Protein AF-A0A838SFI7-F1 (afdb_monomer_lite)

pLDDT: mean 74.34, std 13.23, range [50.91, 89.62]

Structure (mmCIF, N/CA/C/O backbone):
data_AF-A0A838SFI7-F1
#
_entry.id   AF-A0A838SFI7-F1
#
loop_
_atom_site.group_PDB
_atom_site.id
_atom_site.type_symbol
_atom_site.label_atom_id
_atom_site.label_alt_id
_atom_site.label_comp_id
_atom_site.label_asym_id
_atom_site.label_entity_id
_atom_site.label_seq_id
_atom_site.pdbx_PDB_ins_code
_atom_site.Cartn_x
_atom_site.Cartn_y
_atom_site.Cartn_z
_atom_site.occupancy
_atom_site.B_iso_or_equiv
_atom_site.auth_seq_id
_atom_site.auth_comp_id
_atom_site.auth_asym_id
_atom_site.auth_atom_id
_atom_site.pdbx_PDB_model_num
ATOM 1 N N . MET A 1 1 ? 10.482 6.763 -0.855 1.00 72.00 1 MET A N 1
ATOM 2 C CA . MET A 1 1 ? 9.666 7.599 0.048 1.00 72.00 1 MET A CA 1
ATOM 3 C C . MET A 1 1 ? 8.466 6.795 0.509 1.00 72.00 1 MET A C 1
ATOM 5 O O . MET A 1 1 ? 7.785 6.212 -0.321 1.00 72.00 1 MET A O 1
ATOM 9 N N . THR A 1 2 ? 8.209 6.757 1.810 1.00 82.62 2 THR A N 1
ATOM 10 C CA . THR A 1 2 ? 7.082 6.022 2.399 1.00 82.62 2 THR A CA 1
ATOM 11 C C . THR A 1 2 ? 6.207 6.993 3.178 1.00 82.62 2 THR A C 1
ATOM 13 O O . THR A 1 2 ? 6.681 7.621 4.122 1.00 82.62 2 THR A O 1
ATOM 16 N N . LEU A 1 3 ? 4.944 7.121 2.785 1.00 84.50 3 LEU A N 1
ATOM 17 C CA . LEU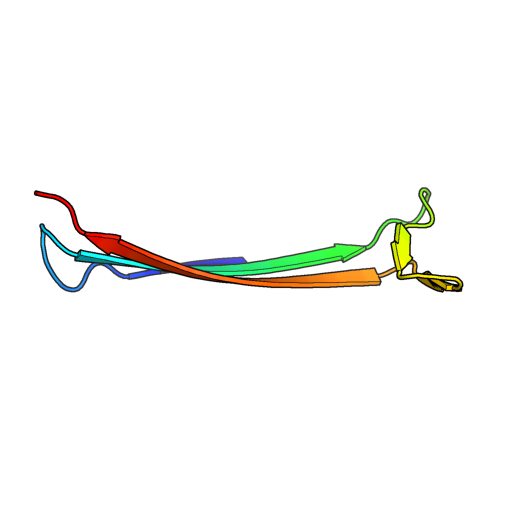 A 1 3 ? 3.918 7.872 3.493 1.00 84.50 3 LEU A CA 1
ATOM 18 C C . LEU A 1 3 ? 3.013 6.873 4.211 1.00 84.50 3 LEU A C 1
ATOM 20 O O . LEU A 1 3 ? 2.401 6.020 3.580 1.00 84.50 3 LEU A O 1
ATOM 24 N N . GLN A 1 4 ? 2.916 6.969 5.531 1.00 84.62 4 GLN A N 1
ATOM 25 C CA . GLN A 1 4 ? 1.972 6.173 6.308 1.00 84.62 4 GLN A CA 1
ATOM 26 C C . GLN A 1 4 ? 0.990 7.112 7.000 1.00 84.62 4 GLN A C 1
ATOM 28 O O . GLN A 1 4 ? 1.395 8.066 7.659 1.00 84.62 4 GLN A O 1
ATOM 33 N N . TYR A 1 5 ? -0.298 6.826 6.857 1.00 84.94 5 TYR A N 1
ATOM 34 C CA . TYR A 1 5 ? -1.381 7.578 7.462 1.00 84.94 5 TYR A CA 1
ATOM 35 C C . TYR A 1 5 ? -2.315 6.634 8.218 1.00 84.94 5 TYR A C 1
ATOM 37 O O . TYR A 1 5 ? -2.737 5.603 7.694 1.00 84.94 5 TYR A O 1
ATOM 45 N N . LYS A 1 6 ? -2.623 6.976 9.469 1.00 87.31 6 LYS A N 1
ATOM 46 C CA . LYS A 1 6 ? -3.438 6.159 10.371 1.00 87.31 6 LYS A CA 1
ATOM 47 C C . LYS A 1 6 ? -4.700 6.937 10.765 1.00 87.31 6 LYS A C 1
ATOM 49 O O . LYS A 1 6 ? -4.698 7.577 11.815 1.00 87.31 6 LYS A O 1
ATOM 54 N N . PRO A 1 7 ? -5.757 6.929 9.929 1.00 82.50 7 PRO A N 1
ATOM 55 C CA . PRO A 1 7 ? -6.991 7.664 10.217 1.00 82.50 7 PRO A CA 1
ATOM 56 C C . PRO A 1 7 ? -7.736 7.135 11.448 1.00 82.50 7 PRO A C 1
ATOM 58 O O . PRO A 1 7 ? -8.465 7.885 12.089 1.00 82.50 7 PRO A O 1
ATOM 61 N N . ALA A 1 8 ? -7.564 5.854 11.784 1.00 86.25 8 ALA A N 1
ATOM 62 C CA . ALA A 1 8 ? -8.198 5.223 12.935 1.00 86.25 8 ALA A CA 1
ATOM 63 C C . ALA A 1 8 ? -7.257 4.187 13.578 1.00 86.25 8 ALA A C 1
ATOM 65 O O . ALA A 1 8 ? -6.364 3.667 12.906 1.00 86.25 8 ALA A O 1
ATOM 66 N N . PRO A 1 9 ? -7.449 3.821 14.860 1.00 82.50 9 PRO A N 1
ATOM 67 C CA . PRO A 1 9 ? -6.662 2.775 15.521 1.00 82.50 9 PRO A CA 1
ATOM 68 C C . PRO A 1 9 ? -6.645 1.451 14.746 1.00 82.50 9 PRO A C 1
ATOM 70 O O . PRO A 1 9 ? -5.613 0.779 14.727 1.00 82.50 9 PRO A O 1
ATOM 73 N N . SER A 1 10 ? -7.765 1.149 14.083 1.00 86.31 10 SER A N 1
ATOM 74 C CA . SER A 1 10 ? -8.050 -0.056 13.304 1.00 86.31 10 SER A CA 1
ATOM 75 C C . SER A 1 10 ? -7.711 0.046 11.815 1.00 86.31 10 SER A C 1
ATOM 77 O O . SER A 1 10 ? -7.854 -0.945 11.108 1.00 86.31 10 SER A O 1
ATOM 79 N N . LEU A 1 11 ? -7.275 1.207 11.311 1.00 84.12 11 LEU A N 1
ATOM 80 C CA . LEU A 1 11 ? -7.021 1.407 9.883 1.00 84.12 11 LEU A CA 1
ATOM 81 C C . LEU A 1 11 ? -5.700 2.134 9.658 1.00 84.12 11 LEU A C 1
ATOM 83 O O . LEU A 1 11 ? -5.528 3.282 10.068 1.00 84.12 11 LEU A O 1
ATOM 87 N N . ILE A 1 12 ? -4.782 1.471 8.960 1.00 89.62 12 ILE A N 1
ATOM 88 C CA . ILE A 1 12 ? -3.517 2.040 8.508 1.00 89.62 12 ILE A CA 1
ATOM 89 C C . ILE A 1 12 ? -3.522 2.048 6.986 1.00 89.62 12 ILE A C 1
ATOM 91 O O . ILE A 1 12 ? -3.667 1.018 6.342 1.00 89.62 12 ILE A O 1
ATOM 95 N N . THR A 1 13 ? -3.308 3.217 6.410 1.00 88.56 13 THR A N 1
ATOM 96 C CA . THR A 1 13 ? -3.052 3.393 4.982 1.00 88.56 13 THR A CA 1
ATOM 97 C C . THR A 1 13 ? -1.569 3.678 4.785 1.00 88.56 13 THR A C 1
ATOM 99 O O . THR A 1 13 ? -0.988 4.492 5.505 1.00 88.56 13 THR A O 1
ATOM 102 N N . ARG A 1 14 ? -0.922 2.993 3.848 1.00 89.31 14 ARG A N 1
ATOM 103 C CA . ARG A 1 14 ? 0.483 3.208 3.506 1.00 89.31 14 ARG A CA 1
ATOM 104 C C . ARG A 1 14 ? 0.616 3.379 2.000 1.00 89.31 14 ARG A C 1
ATOM 106 O O . ARG A 1 14 ? 0.054 2.633 1.213 1.00 89.31 14 ARG A O 1
ATOM 113 N N . LEU A 1 15 ? 1.366 4.395 1.623 1.00 88.44 15 LEU A N 1
ATOM 114 C CA . LEU A 1 15 ? 1.749 4.739 0.269 1.00 88.44 15 LEU A CA 1
ATOM 115 C C . LEU A 1 15 ? 3.267 4.639 0.201 1.00 88.44 15 LEU A C 1
ATOM 117 O O . LEU A 1 15 ? 3.980 5.412 0.839 1.00 88.44 15 LEU A O 1
ATOM 121 N N . GLU A 1 16 ? 3.773 3.673 -0.548 1.00 86.06 16 GLU A N 1
ATOM 122 C CA . GLU A 1 16 ? 5.201 3.449 -0.715 1.00 86.06 16 GLU A CA 1
ATOM 123 C C . GLU A 1 16 ? 5.600 3.738 -2.164 1.00 86.06 16 GLU A C 1
ATOM 125 O O . GLU A 1 16 ? 5.127 3.119 -3.112 1.00 86.06 16 GLU A O 1
ATOM 130 N N . PHE A 1 17 ? 6.489 4.715 -2.324 1.00 81.50 17 PHE A N 1
ATOM 131 C CA . PHE A 1 17 ? 7.105 5.088 -3.588 1.00 81.50 17 PHE A CA 1
ATOM 132 C C . PHE A 1 17 ? 8.565 4.663 -3.531 1.00 81.50 17 PHE A C 1
ATOM 134 O O . PHE A 1 17 ? 9.368 5.266 -2.807 1.00 81.50 17 PHE A O 1
ATOM 141 N N . ARG A 1 18 ? 8.935 3.634 -4.286 1.00 79.44 18 ARG A N 1
ATOM 142 C CA . ARG A 1 18 ? 10.329 3.210 -4.419 1.00 79.44 18 ARG A CA 1
ATOM 143 C C . ARG A 1 18 ? 10.844 3.643 -5.777 1.00 79.44 18 ARG A C 1
ATOM 145 O O . ARG A 1 18 ? 10.237 3.360 -6.806 1.00 79.44 18 ARG A O 1
ATOM 152 N N . TYR A 1 19 ? 11.960 4.350 -5.744 1.00 69.00 19 TYR A N 1
ATOM 153 C CA . TYR A 1 19 ? 12.739 4.699 -6.916 1.00 69.00 19 TYR A CA 1
ATOM 154 C C . TYR A 1 19 ? 14.057 3.953 -6.769 1.00 69.00 19 TYR A C 1
ATOM 156 O O . TYR A 1 19 ? 14.896 4.349 -5.958 1.00 69.00 19 TYR A O 1
ATOM 164 N N . ASP A 1 20 ? 14.182 2.831 -7.468 1.00 64.19 20 ASP A N 1
ATOM 165 C CA . ASP A 1 20 ? 15.373 1.992 -7.427 1.00 64.19 20 ASP A CA 1
ATOM 166 C C . ASP A 1 20 ? 16.164 2.240 -8.715 1.00 64.19 20 ASP A C 1
ATOM 168 O O . ASP A 1 20 ? 15.767 1.824 -9.806 1.00 64.19 20 ASP A O 1
ATOM 172 N N . LYS A 1 21 ? 17.258 3.000 -8.593 1.00 60.12 21 LYS A N 1
ATOM 173 C CA . LYS A 1 21 ? 18.193 3.272 -9.688 1.00 60.12 21 LYS A CA 1
ATOM 174 C C . LYS A 1 21 ? 19.442 2.440 -9.457 1.00 60.12 21 LYS A C 1
ATOM 176 O O . LYS A 1 21 ? 20.230 2.747 -8.562 1.00 60.12 21 LYS A O 1
ATOM 181 N N . SER A 1 22 ? 19.626 1.394 -10.254 1.00 54.44 22 SER A N 1
ATOM 182 C CA . SER A 1 22 ? 20.770 0.495 -10.116 1.00 54.44 22 SER A CA 1
ATOM 183 C C . SER A 1 22 ? 21.783 0.771 -11.216 1.00 54.44 22 SER A C 1
ATOM 185 O O . SER A 1 22 ? 21.531 0.551 -12.394 1.00 54.44 22 SER A O 1
ATOM 187 N N . ASN A 1 23 ? 22.959 1.260 -10.821 1.00 55.62 23 ASN A N 1
ATOM 188 C CA . ASN A 1 23 ? 24.059 1.591 -11.733 1.00 55.62 23 ASN A CA 1
ATOM 189 C C . ASN A 1 23 ? 24.954 0.374 -12.062 1.00 55.62 23 ASN A C 1
ATOM 191 O O . ASN A 1 23 ? 25.976 0.520 -12.727 1.00 55.62 23 ASN A O 1
ATOM 195 N N . GLN A 1 24 ? 24.616 -0.814 -11.547 1.00 53.31 24 GLN A N 1
ATOM 196 C CA . GLN A 1 24 ? 25.413 -2.041 -11.695 1.00 53.31 24 GLN A CA 1
ATOM 197 C C . GLN A 1 24 ? 24.598 -3.281 -12.074 1.00 53.31 24 GLN A C 1
ATOM 199 O O . GLN A 1 24 ? 25.190 -4.258 -12.523 1.00 53.31 24 GLN A O 1
ATOM 204 N N . ASN A 1 25 ? 23.272 -3.264 -11.918 1.00 50.91 25 ASN A N 1
ATOM 205 C CA . ASN A 1 25 ? 22.434 -4.432 -12.160 1.00 50.91 25 ASN A CA 1
ATOM 206 C C . ASN A 1 25 ? 21.302 -4.039 -13.109 1.00 50.91 25 ASN A C 1
ATOM 208 O O . ASN A 1 25 ? 20.417 -3.276 -12.733 1.00 50.91 25 ASN A O 1
ATOM 212 N N . VAL A 1 26 ? 21.357 -4.531 -14.346 1.00 54.84 26 VAL A N 1
ATOM 213 C CA . VAL A 1 26 ? 20.283 -4.365 -15.330 1.00 54.84 26 VAL A CA 1
ATOM 214 C C . VAL A 1 26 ? 19.032 -5.066 -14.807 1.00 54.84 26 VAL A C 1
ATOM 216 O O . VAL A 1 26 ? 18.977 -6.294 -14.755 1.00 54.84 26 VAL A O 1
ATOM 219 N N . PHE A 1 27 ? 18.028 -4.301 -14.385 1.00 58.62 27 PHE A N 1
ATOM 220 C CA . PHE A 1 27 ? 16.722 -4.880 -14.106 1.00 58.62 27 PHE A CA 1
ATOM 221 C C . PHE A 1 27 ? 16.079 -5.233 -15.455 1.00 58.62 27 PHE A C 1
ATOM 223 O O . PHE A 1 27 ? 16.067 -4.429 -16.390 1.00 58.62 27 PHE A O 1
ATOM 230 N N . LEU A 1 28 ? 15.608 -6.474 -15.595 1.00 56.41 28 LEU A N 1
ATOM 231 C CA . LEU A 1 28 ? 14.934 -6.940 -16.805 1.00 56.41 28 LEU A CA 1
ATOM 232 C C . LEU A 1 28 ? 13.443 -6.619 -16.686 1.00 56.41 28 LEU A C 1
ATOM 234 O O . LEU A 1 28 ? 12.693 -7.390 -16.090 1.00 56.41 28 LEU A O 1
ATOM 238 N N . ASP A 1 29 ? 13.012 -5.497 -17.262 1.00 56.88 29 ASP A N 1
ATOM 239 C CA . ASP A 1 29 ? 11.588 -5.240 -17.494 1.00 56.88 29 ASP A CA 1
ATOM 240 C C . ASP A 1 29 ? 11.196 -5.859 -18.845 1.00 56.88 29 ASP A C 1
ATOM 242 O O . ASP A 1 29 ? 11.349 -5.281 -19.927 1.00 56.88 29 ASP A O 1
ATOM 246 N N . GLY A 1 30 ? 10.820 -7.138 -18.803 1.00 66.62 30 GLY A N 1
ATOM 247 C CA . GLY A 1 30 ? 10.521 -7.930 -19.994 1.00 66.62 30 GLY A CA 1
ATOM 248 C C . GLY A 1 30 ? 11.766 -8.279 -20.823 1.00 66.62 30 GLY A C 1
ATOM 249 O O . GLY A 1 30 ? 12.429 -9.277 -20.553 1.00 66.62 30 GLY A O 1
ATOM 250 N N . ARG A 1 31 ? 12.050 -7.505 -21.882 1.00 56.59 31 ARG A N 1
ATOM 251 C CA . ARG A 1 31 ? 13.129 -7.763 -22.870 1.00 56.59 31 ARG A CA 1
ATOM 252 C C . ARG A 1 31 ? 14.156 -6.634 -22.996 1.00 56.59 31 ARG A C 1
ATOM 254 O O . ARG A 1 31 ? 15.138 -6.811 -23.714 1.00 56.59 31 ARG A O 1
ATOM 261 N N 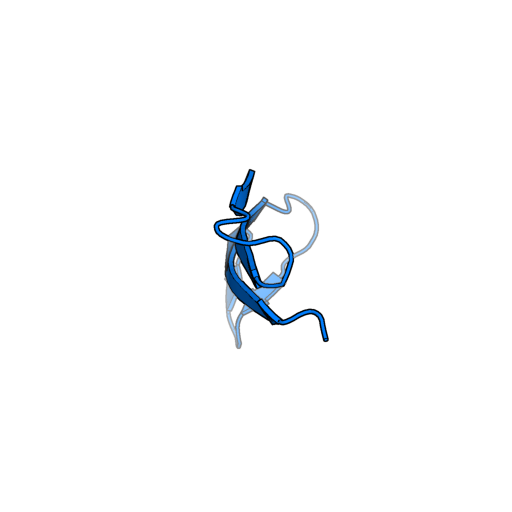. SER A 1 32 ? 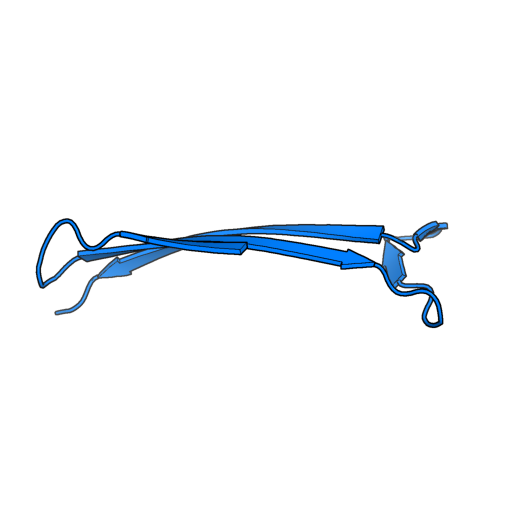13.938 -5.508 -22.316 1.00 54.22 32 SER A N 1
ATOM 262 C CA . SER A 1 32 ? 14.833 -4.352 -22.346 1.00 54.22 32 SER A CA 1
ATOM 263 C C . SER A 1 32 ? 15.500 -4.172 -20.982 1.00 54.22 32 SER A C 1
ATOM 265 O O . SER A 1 32 ? 14.800 -4.166 -19.968 1.00 54.22 32 SER A O 1
ATOM 267 N N . PRO A 1 33 ? 16.834 -4.023 -20.926 1.00 57.06 33 PRO A N 1
ATOM 268 C CA . PRO A 1 33 ? 17.505 -3.655 -19.690 1.00 57.06 33 PRO A CA 1
ATOM 269 C C . PRO A 1 33 ? 17.090 -2.229 -19.318 1.00 57.06 33 PRO A C 1
ATOM 271 O O . PRO A 1 33 ? 17.359 -1.292 -20.067 1.00 57.06 33 PRO A O 1
ATOM 274 N N . THR A 1 34 ? 16.419 -2.078 -18.178 1.00 56.62 34 THR A N 1
ATOM 275 C CA . THR A 1 34 ? 16.112 -0.773 -17.592 1.00 56.62 34 THR A CA 1
ATOM 276 C C . THR A 1 34 ? 16.971 -0.587 -16.346 1.00 56.62 34 THR A C 1
ATOM 278 O O . THR A 1 34 ? 17.129 -1.495 -15.529 1.00 56.62 34 THR A O 1
ATOM 281 N N . ASP A 1 35 ? 17.589 0.580 -16.220 1.00 62.50 35 ASP A N 1
ATOM 282 C CA . ASP A 1 35 ? 18.439 0.965 -15.089 1.00 62.50 35 ASP A CA 1
ATOM 283 C C . ASP A 1 35 ? 17.638 1.648 -13.966 1.00 62.50 35 ASP A C 1
ATOM 285 O O . ASP A 1 35 ? 18.171 1.953 -12.895 1.00 62.50 35 ASP A O 1
ATOM 289 N N . ASN A 1 36 ? 16.347 1.879 -14.211 1.00 64.50 36 ASN A N 1
ATOM 290 C CA . ASN A 1 36 ? 15.454 2.607 -13.333 1.00 64.50 36 ASN A CA 1
ATOM 291 C C . ASN A 1 36 ? 14.126 1.859 -13.174 1.00 64.50 36 ASN A C 1
ATOM 293 O O . ASN A 1 36 ? 13.308 1.824 -14.096 1.00 64.50 36 ASN A O 1
ATOM 297 N N . GLN A 1 37 ? 13.898 1.295 -11.989 1.00 69.81 37 GLN A N 1
ATOM 298 C CA . GLN A 1 37 ? 12.640 0.656 -11.628 1.00 69.81 37 GLN A CA 1
ATOM 299 C C . GLN A 1 37 ? 11.870 1.554 -10.657 1.00 69.81 37 GLN A C 1
ATOM 301 O O . GLN A 1 37 ? 12.308 1.841 -9.540 1.00 69.81 37 GLN A O 1
ATOM 306 N N . GLN A 1 38 ? 10.697 2.005 -11.099 1.00 73.94 38 GLN A N 1
ATOM 307 C CA . GLN A 1 38 ? 9.768 2.772 -10.276 1.00 73.94 38 GLN A CA 1
ATOM 308 C C . GLN A 1 38 ? 8.659 1.847 -9.788 1.00 73.94 38 GLN A C 1
ATOM 310 O O . GLN A 1 38 ? 7.890 1.319 -10.587 1.00 73.94 38 GLN A O 1
ATOM 315 N N . THR A 1 39 ? 8.562 1.672 -8.473 1.00 79.12 39 THR A N 1
ATOM 316 C CA . THR A 1 39 ? 7.503 0.875 -7.852 1.00 79.12 39 THR A CA 1
ATOM 317 C C . THR A 1 39 ? 6.614 1.792 -7.029 1.00 79.12 39 THR A C 1
ATOM 319 O O . THR A 1 39 ? 7.080 2.463 -6.104 1.00 79.12 39 THR A O 1
ATOM 322 N N . LEU A 1 40 ? 5.325 1.801 -7.364 1.00 83.62 40 LEU A N 1
ATOM 323 C CA . LEU A 1 40 ? 4.276 2.435 -6.578 1.00 83.62 40 LEU A CA 1
ATOM 324 C C . LEU A 1 40 ? 3.456 1.350 -5.883 1.00 83.62 40 LEU A C 1
ATOM 326 O O . LEU A 1 40 ? 2.846 0.517 -6.548 1.00 83.62 40 LEU A O 1
ATOM 330 N N . ALA A 1 41 ? 3.428 1.383 -4.557 1.00 82.44 41 ALA A N 1
ATOM 331 C CA . ALA A 1 41 ? 2.619 0.497 -3.740 1.00 82.44 41 ALA A CA 1
ATOM 332 C C . ALA A 1 41 ? 1.631 1.308 -2.897 1.00 82.44 41 ALA A C 1
ATOM 334 O O . ALA A 1 41 ? 1.972 2.333 -2.299 1.00 82.44 41 ALA A O 1
ATOM 335 N N . VAL A 1 42 ? 0.390 0.828 -2.860 1.00 88.06 42 VAL A N 1
ATOM 336 C CA . VAL A 1 42 ? -0.682 1.364 -2.023 1.00 88.06 42 VAL A CA 1
ATOM 337 C C . VAL A 1 42 ? -1.209 0.217 -1.180 1.00 88.06 42 VAL A C 1
ATOM 339 O O . VAL A 1 42 ? -1.654 -0.797 -1.712 1.00 88.06 42 VAL A O 1
ATOM 342 N N . GLU A 1 43 ? -1.153 0.374 0.133 1.00 87.62 43 GLU A N 1
ATOM 343 C CA . GLU A 1 43 ? -1.554 -0.635 1.102 1.00 87.62 43 GLU A CA 1
ATOM 344 C C . GLU A 1 43 ? -2.617 -0.054 2.040 1.00 87.62 43 GLU A C 1
ATOM 346 O O . GLU A 1 43 ? -2.485 1.059 2.556 1.00 87.62 43 GLU A O 1
ATOM 351 N N . ALA A 1 44 ? -3.668 -0.831 2.291 1.00 87.81 44 ALA A N 1
ATOM 352 C CA . ALA A 1 44 ? -4.672 -0.552 3.309 1.00 87.81 44 ALA A CA 1
ATOM 353 C C . ALA A 1 44 ? -4.734 -1.749 4.261 1.00 87.81 44 ALA A C 1
ATOM 355 O O . ALA A 1 44 ? -5.066 -2.862 3.860 1.00 87.81 44 ALA A O 1
ATOM 356 N N . ILE A 1 45 ? -4.375 -1.518 5.518 1.00 89.00 45 ILE A N 1
ATOM 357 C CA . ILE A 1 45 ? -4.258 -2.531 6.562 1.00 89.00 45 ILE A CA 1
ATOM 358 C C . ILE A 1 45 ? -5.366 -2.278 7.580 1.00 89.00 45 ILE A C 1
ATOM 360 O O . ILE A 1 45 ? -5.379 -1.240 8.248 1.00 89.00 45 ILE A O 1
ATOM 364 N N . PHE A 1 46 ? -6.274 -3.243 7.709 1.00 88.00 46 PHE A N 1
ATOM 365 C CA . PHE A 1 46 ? -7.262 -3.287 8.782 1.00 88.00 46 PHE A CA 1
ATOM 366 C C . PHE A 1 46 ? -6.729 -4.127 9.944 1.00 88.00 46 PHE A C 1
ATOM 368 O O . PHE A 1 46 ? -6.291 -5.258 9.748 1.00 88.00 46 PHE A O 1
ATOM 375 N N . LEU A 1 47 ? -6.768 -3.563 11.148 1.00 83.06 47 LEU A N 1
ATOM 376 C CA . LEU A 1 47 ? -6.397 -4.220 12.397 1.00 83.06 47 LEU A CA 1
ATOM 377 C C . LEU A 1 47 ? -7.689 -4.539 13.160 1.00 83.06 47 LEU A C 1
ATOM 379 O O . LEU A 1 47 ? -8.468 -3.622 13.438 1.00 83.06 47 LEU A O 1
ATOM 383 N N . PHE A 1 48 ? -7.908 -5.822 13.448 1.00 82.88 48 PHE A N 1
ATOM 384 C CA . PHE A 1 48 ? -9.052 -6.367 14.186 1.00 82.88 48 PHE A CA 1
ATOM 385 C C . PHE A 1 48 ? -8.604 -7.000 15.504 1.00 82.88 48 PHE A C 1
ATOM 387 O O . PHE A 1 48 ? -7.453 -7.491 15.560 1.00 82.88 48 PHE A O 1
#

Foldseek 3Di:
DKDWDDPDPFKIKIWDWDWQQAPPDQDDPPPDRDRIDIDIDIDIGGDD

Sequence (48 aa):
MTLQYKPAPSLITRLEFRYDKSNQNVFLDGRSPTDNQQTLAVEAIFLF

Radius of gyration: 15.42 Å; chains: 1; bounding box: 34×16×38 Å

Secondary structure (DSSP, 8-state):
-EEEEEEETTEEEEEEEEEEE-SSS-EEETTEEESEEEEEEEEEEE--

=== Feature glossary ===
Reading guide. The protein is described through the following features:

Foldseek 3Di. A 3Di character summarizes, for each residue, the relative orientation of the Cα frame of its nearest spatial neighbor. Because it encodes fold topology rather than chemistry, 3Di alignments detect remote structural similarity that sequence alignment misses.

Contact-map, Ramachandran, and PAE plots. Plot images: a contact map (which residues are close in 3D, as an N×N binary image), a Ramachandran scatter (backbone torsion angles, revealing secondary-structure composition at a glance), and — for AlphaFold structures — a PAE heatmap (pairwise prediction confidence).

Radius of gyration, Cα contacts, bounding box. Radius of gyration (Rg) is the root-mean-square distance of Cα atoms from their centroid — a single number for overall size and compactness. A globular domain of N residues has Rg ≈ 2.2·N^0.38 Å; an extended or disordered chain has a much larger Rg. The Cα contact count is the number of residue pairs whose Cα atoms are within 8 Å and are more than four positions apart in sequence — a standard proxy for tertiary packing density. The bounding box is the smallest axis-aligned box enclosing all Cα atoms.

Secondary structure (8-state, DSSP). Eight-state secondary structure (DSSP): H is the canonical α-helix, G the tighter 3₁₀-helix, I the wider π-helix; E/B are β-structure, T and S are turns and bends, and '-' is everything else. DSSP derives these from the pattern of main-chain N–H···O=C hydrogen bonds, not from the sequence.

B-factor. B-factor (Debye–Waller factor) re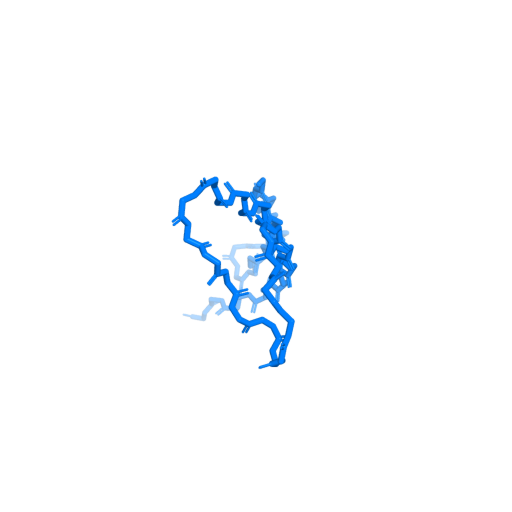flects atomic displacement in the crystal lattice. It is an experimental observable (units Å²), not a prediction; low values mean the atom is pinned down, high values mean it moves or is heterogeneous across the crystal.

pLDDT. pLDDT is the predicted lDDT-Cα score: AlphaFold's confidence that the local environment of each residue (all inter-atomic distances within 15 Å) is correctly placed. It is a per-residue number between 0 and 100, with higher meaning more reliable.

Nearest PDB structures. Nearest PDB neighbors are the top structural matches found by Foldseek when searching this structure against the entire Protein Data Bank. Each hit reports a TM-score (0 to 1; >0.5 almost always implies the same fold) and an E-value. These are *structural* homologs — they may share no detectable sequence similarity.

Solvent-accessible surface area. Accessible surface area quantifies burial. A residue with SASA near zero is packed into the hydrophobic core; one with SASA >100 Å² sits on the surface. Computed here via the Shrake–Rupley numerical algorithm with a 1.4 Å probe.

Rendered structure images. Structure images are PyMOL renders from six orthogonal camera directions. Cartoon representation draws helices as coils and strands as arrows; sticks shows the backbone as bonds; surface shows the solvent-excluded envelope. Rainbow coloring maps sequence position to hue (blue→red, N→C); chain coloring assigns a distinct color per polypeptide.

Backbone torsions (φ/ψ). φ (phi) and ψ (psi) are the two rotatable backbone dihedrals per residue: φ is the C(i-1)–N–Cα–C torsion, ψ is the N–Cα–C–N(i+1) torsion, both in degrees on (−180°, 180°]. α-helical residues cluster near (−60°, −45°); β-strand residues near (−120°, +130°). A Ramachandran plot is simply a scatter of (φ, ψ) for every residue.

Predicted aligned error. Predicted Aligned Error (PAE) is an AlphaFold confidence matrix: entry (i, j) is the expected error in the position of residue j, in ångströms, when the prediction is superimposed on the true structure at residue i. Low PAE within a block of residues means that block is internally rigid and well-predicted; high PAE between two blocks means their relative placement is uncertain even if each block individually is confident.

mmCIF coordinates. Structure coordinates are given as an mmCIF _atom_site loop: one row per atom with element, residue name, chain id, sequence number, and x/y/z position in Å. Only the four main-chain atoms per residue are included here; side chains are omitted to keep the record compact.

InterPro / GO / CATH / organism. Database cross-references. InterPro integrates a dozen domain/family sign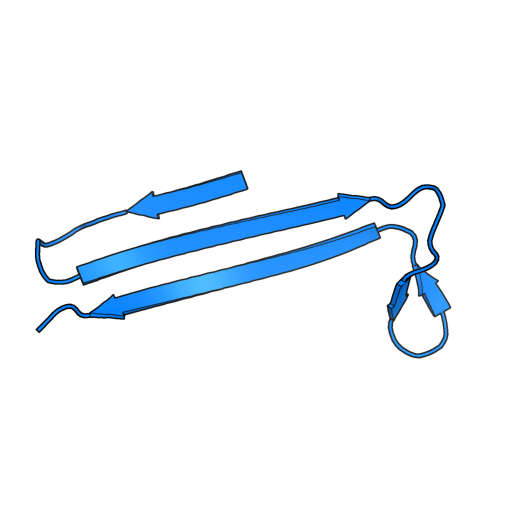ature databases into unified entries with residue-range hits. GO terms attach function/process/location labels with evidence codes. CATH codes position the fold in a four-level structural taxonomy. Organism is the NCBI-taxonomy species name.

Secondary structure (3-state, P-SEA). SS3 is a coarse helix/strand/coil call (letters a/b/c) made by the P-SEA algorithm from inter-Cα distances and dihedrals. It is less detailed than DSSP but needs only Cα positions.

Sequence. Sequence gives the chain of amino acids in standard one-letter code (A=alanine, C=cysteine, …, Y=ty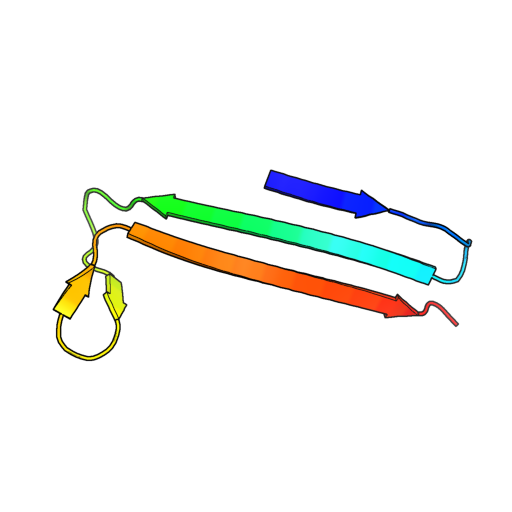rosine), read N→C. It is the only feature that is directly encoded by the gene; all structural features are derived from the folded form of this sequence.